Protein AF-A0A9P0I014-F1 (afdb_monomer_lite)

pLDDT: mean 70.45, std 11.8, range [35.38, 85.88]

Structure (mmCIF, N/CA/C/O backbone):
data_AF-A0A9P0I014-F1
#
_entry.id   AF-A0A9P0I014-F1
#
loop_
_atom_site.group_PDB
_atom_site.id
_atom_site.type_symbol
_atom_site.label_atom_id
_atom_site.label_alt_id
_atom_site.label_comp_id
_atom_site.label_asym_id
_atom_site.label_entity_id
_atom_site.label_seq_id
_atom_site.pdbx_PDB_ins_code
_atom_site.Cartn_x
_atom_site.Cartn_y
_atom_site.Cartn_z
_atom_site.occupancy
_atom_site.B_iso_or_equiv
_atom_site.auth_seq_id
_atom_site.auth_comp_id
_atom_site.auth_asym_id
_atom_site.auth_atom_id
_atom_site.pdbx_PDB_model_num
ATOM 1 N N . MET A 1 1 ? 12.725 15.506 -16.282 1.00 35.38 1 MET A N 1
ATOM 2 C CA . MET A 1 1 ? 12.432 15.879 -14.883 1.00 35.38 1 MET A CA 1
ATOM 3 C C . MET A 1 1 ? 13.029 14.811 -13.988 1.00 35.38 1 MET A C 1
ATOM 5 O O . MET A 1 1 ? 12.661 13.653 -14.128 1.00 35.38 1 MET A O 1
ATOM 9 N N . VAL A 1 2 ? 14.024 15.178 -13.181 1.00 42.72 2 VAL A N 1
ATOM 10 C CA . VAL A 1 2 ? 14.720 14.272 -12.259 1.00 42.72 2 VAL A CA 1
ATOM 11 C C . VAL A 1 2 ? 13.994 14.365 -10.922 1.00 42.72 2 VAL A C 1
ATOM 13 O O . VAL A 1 2 ? 14.162 15.351 -10.216 1.00 42.72 2 VAL A O 1
ATOM 16 N N . SER A 1 3 ? 13.144 13.398 -10.588 1.00 44.53 3 SER A N 1
ATOM 17 C CA . SER A 1 3 ? 12.628 13.269 -9.220 1.00 44.53 3 SER A CA 1
ATOM 18 C C . SER A 1 3 ? 13.301 12.070 -8.563 1.00 44.53 3 SER A C 1
ATOM 20 O O . SER A 1 3 ? 12.744 10.980 -8.508 1.00 44.53 3 SER A O 1
ATOM 22 N N . GLY A 1 4 ? 14.544 12.280 -8.132 1.00 46.44 4 GLY A N 1
ATOM 23 C CA . GLY A 1 4 ? 15.275 11.399 -7.220 1.00 46.44 4 GLY A CA 1
ATOM 24 C C . GLY A 1 4 ? 15.288 12.002 -5.817 1.00 46.44 4 GLY A C 1
ATOM 25 O O . GLY A 1 4 ? 16.356 12.237 -5.269 1.00 46.44 4 GLY A O 1
ATOM 26 N N . GLY A 1 5 ? 14.114 12.377 -5.306 1.00 58.22 5 GLY A N 1
ATOM 27 C CA . GLY A 1 5 ? 13.950 12.885 -3.945 1.00 58.22 5 GLY A CA 1
ATOM 28 C C . GLY A 1 5 ? 13.179 11.886 -3.092 1.00 58.22 5 GLY A C 1
ATOM 29 O O . GLY A 1 5 ? 12.377 11.114 -3.626 1.00 58.22 5 GLY A O 1
ATOM 30 N N . ASP A 1 6 ? 13.405 11.928 -1.781 1.00 63.06 6 ASP A N 1
ATOM 31 C CA . ASP A 1 6 ? 12.633 11.155 -0.813 1.00 63.06 6 ASP A CA 1
ATOM 32 C C . ASP A 1 6 ? 11.152 11.518 -0.950 1.00 63.06 6 ASP A C 1
ATOM 34 O O . ASP A 1 6 ? 10.748 12.667 -0.750 1.00 63.06 6 ASP A O 1
ATOM 38 N N . PHE A 1 7 ? 10.328 10.544 -1.327 1.00 65.50 7 PHE A N 1
ATOM 39 C CA . PHE A 1 7 ? 8.888 10.727 -1.416 1.00 65.50 7 PHE A CA 1
ATOM 40 C C . PHE A 1 7 ? 8.221 9.966 -0.276 1.00 65.50 7 PHE A C 1
ATOM 42 O O . PHE A 1 7 ? 8.448 8.775 -0.074 1.00 65.50 7 PHE A O 1
ATOM 49 N N . ARG A 1 8 ? 7.368 10.662 0.477 1.00 72.44 8 ARG A N 1
ATOM 50 C CA . ARG A 1 8 ? 6.567 10.061 1.541 1.00 72.44 8 ARG A CA 1
ATOM 51 C C . ARG A 1 8 ? 5.100 10.144 1.166 1.00 72.44 8 ARG A C 1
ATOM 53 O O . ARG A 1 8 ? 4.568 11.234 0.973 1.00 72.44 8 ARG A O 1
ATO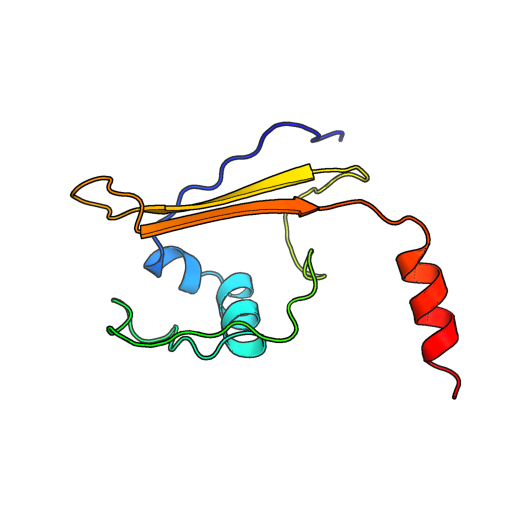M 60 N N . LEU A 1 9 ? 4.442 8.992 1.098 1.00 73.44 9 LEU A N 1
ATOM 61 C CA . LEU A 1 9 ? 3.012 8.906 0.834 1.00 73.44 9 LEU A CA 1
ATOM 62 C C . LEU A 1 9 ? 2.313 8.436 2.109 1.00 73.44 9 LEU A C 1
ATOM 64 O O . LEU A 1 9 ? 2.456 7.289 2.520 1.00 73.44 9 LEU A O 1
ATOM 68 N N . VAL A 1 10 ? 1.585 9.347 2.754 1.00 79.25 10 VAL A N 1
ATOM 69 C CA . VAL A 1 10 ? 0.801 9.052 3.960 1.00 79.25 10 VAL A CA 1
ATOM 70 C C . VAL A 1 10 ? -0.668 9.128 3.600 1.00 79.25 10 VAL A C 1
ATOM 72 O O . VAL A 1 10 ? -1.151 10.151 3.122 1.00 79.25 10 VAL A O 1
ATOM 75 N N . THR A 1 11 ? -1.393 8.043 3.829 1.00 79.62 11 THR A N 1
ATOM 76 C CA . THR A 1 11 ? -2.832 7.998 3.587 1.00 79.62 11 THR A CA 1
ATOM 77 C C . THR A 1 11 ? -3.480 6.957 4.487 1.00 79.62 11 THR A C 1
ATOM 79 O O . THR A 1 11 ? -2.824 6.027 4.960 1.00 79.62 11 THR A O 1
ATOM 82 N N . LYS A 1 12 ? -4.778 7.113 4.745 1.00 83.62 12 LYS A N 1
ATOM 83 C CA . LYS A 1 12 ? -5.528 6.117 5.507 1.00 83.62 12 LYS A CA 1
ATOM 84 C C . LYS A 1 12 ? -5.646 4.851 4.666 1.00 83.62 12 LYS A C 1
ATOM 86 O O . LYS A 1 12 ? -5.976 4.908 3.481 1.00 83.62 12 LYS A O 1
ATOM 91 N N . ALA A 1 13 ? -5.452 3.692 5.290 1.00 78.00 13 ALA A N 1
ATOM 92 C CA . ALA A 1 13 ? -5.485 2.404 4.594 1.00 78.00 13 ALA A CA 1
ATOM 93 C C . ALA A 1 13 ? -6.816 2.145 3.849 1.00 78.00 13 ALA A C 1
ATOM 95 O O . ALA A 1 13 ? -6.833 1.461 2.827 1.00 78.00 13 ALA A O 1
ATOM 96 N N . CYS A 1 14 ? -7.921 2.730 4.323 1.00 79.19 14 CYS A N 1
ATOM 97 C CA . CYS A 1 14 ? -9.233 2.659 3.673 1.00 79.19 14 CYS A CA 1
ATOM 98 C C . CYS A 1 14 ? -9.437 3.656 2.530 1.00 79.19 14 CYS A C 1
ATOM 100 O O . CYS A 1 14 ? -10.304 3.451 1.686 1.00 79.19 14 CYS A O 1
ATOM 102 N N . ASP A 1 15 ? -8.656 4.731 2.485 1.00 82.62 15 ASP A N 1
ATOM 103 C CA . ASP A 1 15 ? -8.660 5.649 1.348 1.00 82.62 15 ASP A CA 1
ATOM 104 C C . ASP A 1 15 ? -7.741 5.130 0.233 1.00 82.62 15 ASP A C 1
ATOM 106 O O . ASP A 1 15 ? -8.048 5.305 -0.944 1.00 82.62 15 ASP A O 1
ATOM 110 N N . CYS A 1 16 ? -6.682 4.386 0.584 1.00 76.94 16 CYS A N 1
ATOM 111 C CA . CYS A 1 16 ? -5.855 3.636 -0.367 1.00 76.94 16 CYS A CA 1
ATOM 112 C C . CYS A 1 16 ? -6.680 2.720 -1.279 1.00 76.94 16 CYS A C 1
ATOM 114 O O . CYS A 1 16 ? -6.514 2.758 -2.495 1.00 76.94 16 CYS A O 1
ATOM 116 N N . SER A 1 17 ? -7.594 1.922 -0.719 1.00 72.81 17 SER A N 1
ATOM 117 C CA . SER A 1 17 ? -8.385 0.956 -1.497 1.00 72.81 17 SER A CA 1
ATOM 118 C C . SER A 1 17 ? -9.385 1.601 -2.463 1.00 72.81 17 SER A C 1
ATOM 120 O O . SER A 1 17 ? -9.875 0.921 -3.361 1.00 72.81 17 SER A O 1
ATOM 122 N N . L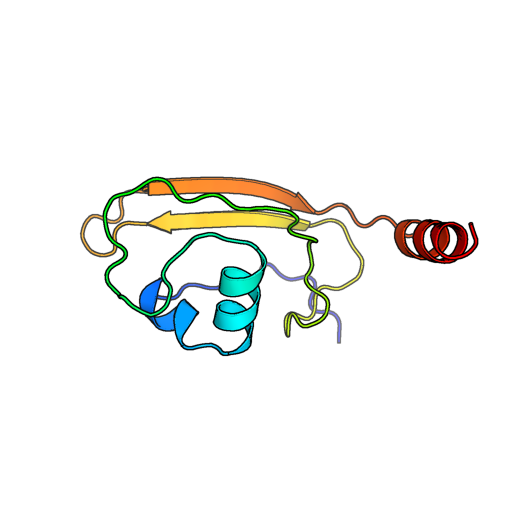YS A 1 18 ? -9.669 2.906 -2.331 1.00 77.88 18 LYS A N 1
ATOM 123 C CA . LYS A 1 18 ? -10.505 3.655 -3.287 1.00 77.88 18 LYS A CA 1
ATOM 124 C C . LYS A 1 18 ? -9.767 3.965 -4.588 1.00 77.88 18 LYS A C 1
ATOM 126 O O . LYS A 1 18 ? -10.406 4.188 -5.614 1.00 77.88 18 LYS A O 1
ATOM 131 N N . SER A 1 19 ? -8.433 3.994 -4.565 1.00 78.06 19 SER A N 1
ATOM 132 C CA . SER A 1 19 ? -7.641 4.149 -5.782 1.00 78.06 19 SER A CA 1
ATOM 133 C C . SER A 1 19 ? -7.790 2.898 -6.636 1.00 78.06 19 SER A C 1
ATOM 135 O O . SER A 1 19 ? -7.425 1.809 -6.200 1.00 78.06 19 SER A O 1
ATOM 137 N N . LYS A 1 20 ? -8.280 3.054 -7.871 1.00 77.88 20 LYS A N 1
ATOM 138 C CA . LYS A 1 20 ? -8.459 1.944 -8.819 1.00 77.88 20 LYS A CA 1
ATOM 139 C C . LYS A 1 20 ? -7.180 1.114 -8.975 1.00 77.88 20 LYS A C 1
ATOM 141 O O . LYS A 1 20 ? -7.240 -0.106 -8.957 1.00 77.88 20 LYS A O 1
ATOM 146 N N . TRP A 1 21 ? -6.021 1.768 -9.067 1.00 74.88 21 TRP A N 1
ATOM 147 C CA . TRP A 1 21 ? -4.734 1.079 -9.188 1.00 74.88 21 TRP A CA 1
ATOM 148 C C . TRP A 1 21 ? -4.408 0.226 -7.952 1.00 74.88 21 TRP A C 1
ATOM 150 O O . TRP A 1 21 ? -4.042 -0.937 -8.103 1.00 74.88 21 TRP A O 1
ATOM 160 N N . ILE A 1 22 ? -4.562 0.777 -6.743 1.00 76.81 22 ILE A N 1
ATOM 161 C CA . ILE A 1 22 ? -4.309 0.037 -5.497 1.00 76.81 22 ILE A CA 1
ATOM 162 C C . ILE A 1 22 ? -5.324 -1.090 -5.353 1.00 76.81 22 ILE A C 1
ATOM 164 O O . ILE A 1 22 ? -4.950 -2.198 -4.988 1.00 76.81 22 ILE A O 1
ATOM 168 N N . HIS A 1 23 ? -6.591 -0.826 -5.671 1.00 78.25 23 HIS A N 1
ATOM 169 C CA . HIS A 1 23 ? -7.646 -1.826 -5.657 1.00 78.25 23 HIS A CA 1
ATOM 170 C C . HIS A 1 23 ? -7.295 -3.016 -6.555 1.00 78.25 23 HIS A C 1
ATOM 172 O O . HIS A 1 23 ? -7.271 -4.150 -6.086 1.00 78.25 23 HIS A O 1
ATOM 178 N N . ASP A 1 24 ? -6.951 -2.756 -7.817 1.00 79.56 24 ASP A N 1
ATOM 179 C CA . ASP A 1 24 ? -6.631 -3.798 -8.792 1.00 79.56 24 ASP A CA 1
ATOM 180 C C . ASP A 1 24 ? -5.334 -4.540 -8.421 1.00 79.56 24 ASP A C 1
ATOM 182 O O . ASP A 1 24 ? -5.265 -5.765 -8.538 1.00 79.56 24 ASP A O 1
ATOM 186 N N . PHE A 1 25 ? -4.318 -3.827 -7.915 1.00 78.44 25 PHE A N 1
ATOM 187 C CA . PHE A 1 25 ? -3.078 -4.423 -7.408 1.00 78.44 25 PHE A CA 1
ATOM 188 C C . PHE A 1 25 ? -3.359 -5.357 -6.230 1.00 78.44 25 PHE A C 1
ATOM 190 O O . PHE A 1 25 ? -3.040 -6.543 -6.270 1.00 78.44 25 PHE A O 1
ATOM 197 N N . MET A 1 26 ? -4.003 -4.841 -5.191 1.00 78.69 26 MET A N 1
ATOM 198 C CA . MET A 1 26 ? -4.259 -5.604 -3.982 1.00 78.69 26 MET A CA 1
ATOM 199 C C . MET A 1 26 ? -5.206 -6.779 -4.269 1.00 78.69 26 MET A C 1
ATOM 201 O O . MET A 1 26 ? -4.999 -7.860 -3.734 1.00 78.69 26 MET A O 1
ATOM 205 N N . GLN A 1 27 ? -6.186 -6.632 -5.166 1.00 80.62 27 GLN A N 1
ATOM 206 C CA . GLN A 1 27 ? -7.062 -7.737 -5.564 1.00 80.62 27 GLN A CA 1
ATOM 207 C C . GLN A 1 27 ? -6.313 -8.836 -6.336 1.00 80.62 27 GLN A C 1
ATOM 209 O O . GLN A 1 27 ? -6.676 -10.005 -6.238 1.00 80.62 27 GLN A O 1
ATOM 214 N N . SER A 1 28 ? -5.285 -8.474 -7.108 1.00 80.31 28 SER A N 1
ATOM 215 C CA . SER A 1 28 ? -4.527 -9.426 -7.932 1.00 80.31 28 SER A CA 1
ATOM 216 C C . SER A 1 28 ? -3.440 -10.162 -7.151 1.00 80.31 28 SER A C 1
ATOM 218 O O . SER A 1 28 ? -3.134 -11.312 -7.456 1.00 80.31 28 SER A O 1
ATOM 220 N N . TYR A 1 29 ? -2.847 -9.497 -6.159 1.00 79.75 29 TYR A N 1
ATOM 221 C CA . TYR A 1 29 ? -1.648 -9.982 -5.472 1.00 79.75 29 TYR A CA 1
ATOM 222 C C . TYR A 1 29 ? -1.864 -10.254 -3.986 1.00 79.75 29 TYR A C 1
ATOM 224 O O . TYR A 1 29 ? -0.916 -10.609 -3.292 1.00 79.75 29 TYR A O 1
ATOM 232 N N . THR A 1 30 ? -3.083 -10.092 -3.467 1.00 77.31 30 THR A N 1
ATOM 233 C CA . THR A 1 30 ? -3.385 -10.333 -2.051 1.00 77.31 30 THR A CA 1
ATOM 234 C C . THR A 1 30 ? -4.738 -10.999 -1.871 1.00 77.31 30 THR A C 1
ATOM 236 O O . THR A 1 30 ? -5.617 -10.912 -2.724 1.00 77.31 30 THR A O 1
ATOM 239 N N . ASN A 1 31 ? -4.935 -11.627 -0.716 1.00 79.81 31 ASN A N 1
ATOM 240 C CA . ASN A 1 31 ? -6.241 -12.120 -0.279 1.00 79.81 31 ASN A CA 1
ATOM 241 C C . ASN A 1 31 ? -7.024 -11.087 0.565 1.00 79.81 31 ASN A C 1
ATOM 243 O O . ASN A 1 31 ? -7.971 -11.459 1.260 1.00 79.81 31 ASN A O 1
ATOM 247 N N . LEU A 1 32 ? -6.638 -9.804 0.549 1.00 75.31 32 LEU A N 1
ATOM 248 C CA . LEU A 1 32 ? -7.336 -8.758 1.297 1.00 75.31 32 LEU A CA 1
ATOM 249 C C . LEU A 1 32 ? -8.722 -8.490 0.702 1.00 75.31 32 LEU A C 1
ATOM 251 O O . LEU A 1 32 ? -8.881 -8.177 -0.477 1.00 75.31 32 LEU A O 1
ATOM 255 N N . THR A 1 33 ? -9.751 -8.522 1.547 1.00 71.44 33 THR A N 1
ATOM 256 C CA . THR A 1 33 ? -11.099 -8.056 1.195 1.00 71.44 33 THR A CA 1
ATOM 257 C C . THR A 1 33 ? -11.170 -6.526 1.195 1.00 71.44 33 THR A C 1
ATOM 259 O O . THR A 1 33 ? -11.674 -5.908 2.128 1.00 71.44 33 THR A O 1
ATOM 262 N N . LEU A 1 34 ? -10.708 -5.904 0.107 1.00 68.12 34 LEU A N 1
ATOM 263 C CA . LEU A 1 34 ? -10.607 -4.440 -0.060 1.00 68.12 34 LEU A CA 1
ATOM 264 C C . LEU A 1 34 ? -11.941 -3.686 -0.028 1.00 68.12 34 LEU A C 1
ATOM 266 O O . LEU A 1 34 ? -11.968 -2.472 0.160 1.00 68.12 34 LEU A O 1
ATOM 270 N N . LYS A 1 35 ? -13.052 -4.408 -0.213 1.00 64.44 35 LYS A N 1
ATOM 271 C CA . LYS A 1 35 ? -14.417 -3.862 -0.234 1.00 64.44 35 LYS A CA 1
ATOM 272 C C . LYS A 1 35 ? -15.004 -3.624 1.159 1.00 64.44 35 LYS A C 1
ATOM 274 O O . LYS A 1 35 ? -16.042 -2.980 1.266 1.00 64.44 35 LYS A O 1
ATOM 279 N N . LYS A 1 36 ? -14.392 -4.173 2.214 1.00 66.81 36 LYS A N 1
ATOM 280 C CA . LYS A 1 36 ? -14.872 -4.050 3.594 1.00 66.81 36 LYS A CA 1
ATOM 281 C C . LYS A 1 36 ? -13.788 -3.404 4.442 1.00 66.81 36 LYS A C 1
ATOM 283 O O . LYS A 1 36 ? -12.861 -4.063 4.896 1.00 66.81 36 LYS A O 1
ATOM 288 N N . CYS A 1 37 ? -13.935 -2.097 4.607 1.00 68.81 37 CYS A N 1
ATOM 289 C CA . CYS A 1 37 ? -13.198 -1.313 5.580 1.00 68.81 37 CYS A CA 1
ATOM 290 C C . CYS A 1 37 ? -14.088 -1.073 6.812 1.00 68.81 37 CYS A C 1
ATOM 292 O O . CYS A 1 37 ? -15.261 -0.745 6.615 1.00 68.81 37 CYS A O 1
ATOM 294 N N . PRO A 1 38 ? -13.573 -1.192 8.051 1.00 73.19 38 PRO A N 1
ATOM 295 C CA . PRO A 1 38 ? -12.210 -1.590 8.424 1.00 73.19 38 PRO A CA 1
ATOM 296 C C . PRO A 1 38 ? -11.902 -3.056 8.074 1.00 73.19 38 PRO A C 1
ATOM 298 O O . PRO A 1 38 ? -12.801 -3.896 8.055 1.00 73.19 38 PRO A O 1
ATOM 301 N N . TYR A 1 39 ? -10.632 -3.352 7.778 1.00 73.94 39 TYR A N 1
ATOM 302 C CA . TYR A 1 39 ? -10.206 -4.714 7.451 1.00 73.94 39 TYR A CA 1
ATOM 303 C C . TYR A 1 39 ? -10.403 -5.625 8.670 1.00 73.94 39 TYR A C 1
ATOM 305 O O . TYR A 1 39 ? -9.935 -5.277 9.757 1.00 73.94 39 TYR A O 1
ATOM 313 N N . PRO A 1 40 ? -11.085 -6.775 8.527 1.00 72.69 40 PRO A N 1
ATOM 314 C CA . PRO A 1 40 ? -11.310 -7.671 9.652 1.00 72.69 40 PRO A CA 1
ATOM 315 C C . PRO A 1 40 ? -9.984 -8.227 10.199 1.00 72.69 40 PRO A C 1
ATOM 317 O O . PRO A 1 40 ? -9.000 -8.327 9.460 1.00 72.69 40 PRO A O 1
ATOM 320 N N . PRO A 1 41 ? -9.928 -8.623 11.480 1.00 71.38 41 PRO A N 1
ATOM 321 C CA . PRO A 1 41 ? -8.777 -9.347 12.002 1.00 71.38 41 PRO A CA 1
ATOM 322 C C . PRO A 1 41 ? -8.626 -10.676 11.251 1.00 71.38 41 PRO A C 1
ATOM 324 O O . PRO A 1 41 ? -9.592 -11.420 11.077 1.00 71.38 41 PRO A O 1
ATOM 327 N N . GLY A 1 42 ? -7.419 -10.977 10.779 1.00 72.12 42 GLY A N 1
ATOM 328 C CA . GLY A 1 42 ? -7.168 -12.169 9.977 1.00 72.12 42 GLY A CA 1
ATOM 329 C C . GLY A 1 42 ? -5.735 -12.248 9.468 1.00 72.12 42 GLY A C 1
ATOM 330 O O . GLY A 1 42 ? -4.923 -11.354 9.700 1.00 72.12 42 GLY A O 1
ATOM 331 N N . ARG A 1 43 ? -5.424 -13.343 8.770 1.00 70.62 43 ARG A N 1
ATOM 332 C CA . ARG A 1 43 ? -4.136 -13.518 8.093 1.00 70.62 43 ARG A CA 1
ATOM 333 C C . ARG A 1 43 ? -4.250 -13.072 6.644 1.00 70.62 43 ARG A C 1
ATOM 335 O O . ARG A 1 43 ? -4.968 -13.684 5.852 1.00 70.62 43 ARG A O 1
ATOM 342 N N . TYR A 1 44 ? 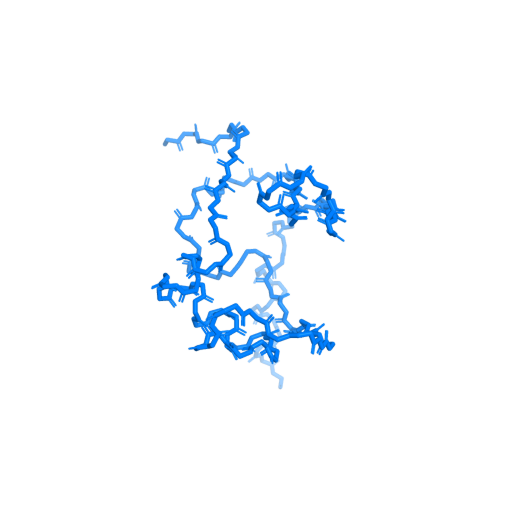-3.496 -12.033 6.318 1.00 72.94 44 TYR A N 1
ATOM 343 C CA . TYR A 1 44 ? -3.362 -11.531 4.962 1.00 72.94 44 TYR A CA 1
ATOM 344 C C . TYR A 1 44 ? -2.039 -11.974 4.374 1.00 72.94 44 TYR A C 1
ATOM 346 O O . TYR A 1 44 ? -1.011 -11.966 5.048 1.00 72.94 44 TYR A O 1
ATOM 354 N N . ALA A 1 45 ? -2.083 -12.376 3.118 1.00 72.44 45 ALA A N 1
ATOM 355 C CA . ALA A 1 45 ? -0.935 -12.871 2.406 1.00 72.44 45 ALA A CA 1
ATOM 356 C C . ALA A 1 45 ? -0.842 -12.187 1.051 1.00 72.44 45 ALA A C 1
ATOM 358 O O . ALA A 1 45 ? -1.844 -11.918 0.383 1.00 72.44 45 ALA A O 1
ATOM 359 N N . TYR A 1 46 ? 0.400 -11.896 0.702 1.00 73.06 46 TYR A N 1
ATOM 360 C CA . TYR A 1 46 ? 0.801 -11.231 -0.517 1.00 73.06 46 TYR A CA 1
ATOM 361 C C . TYR A 1 46 ? 1.529 -12.260 -1.382 1.00 73.06 46 TYR A C 1
ATOM 363 O O . TYR A 1 46 ? 2.391 -12.987 -0.889 1.00 73.06 46 TYR A O 1
ATOM 371 N N . TYR A 1 47 ? 1.184 -12.336 -2.662 1.00 75.38 47 TYR A N 1
ATOM 372 C CA . TYR A 1 47 ? 1.677 -13.357 -3.579 1.00 75.38 47 TYR A CA 1
ATOM 373 C C . TYR A 1 47 ? 2.066 -12.726 -4.910 1.00 75.38 47 TYR A C 1
ATOM 375 O O . TYR A 1 47 ? 1.344 -11.875 -5.418 1.00 75.38 47 TYR A O 1
ATOM 383 N N . ASN A 1 48 ? 3.172 -13.185 -5.502 1.00 67.75 48 ASN A N 1
ATOM 384 C CA . ASN A 1 48 ? 3.589 -12.833 -6.867 1.00 67.75 48 ASN A CA 1
ATOM 385 C C . ASN A 1 48 ? 3.673 -11.319 -7.144 1.00 67.75 48 ASN A C 1
ATOM 387 O O . ASN A 1 48 ? 3.436 -10.881 -8.268 1.00 67.75 48 ASN A O 1
ATOM 391 N N . ILE A 1 49 ? 3.998 -10.515 -6.126 1.00 68.19 49 ILE A N 1
ATOM 392 C CA . ILE A 1 49 ? 4.190 -9.077 -6.305 1.00 68.19 49 ILE A CA 1
ATOM 393 C C . ILE A 1 49 ? 5.451 -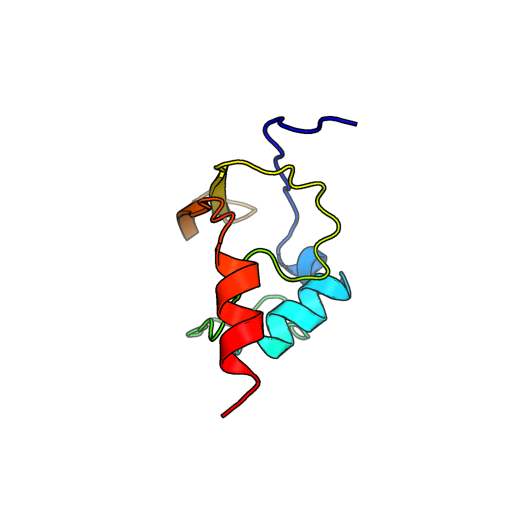8.849 -7.127 1.00 68.19 49 ILE A C 1
ATOM 395 O O . ILE A 1 49 ? 6.555 -9.187 -6.704 1.00 68.19 49 ILE A O 1
ATOM 399 N N . GLU A 1 50 ? 5.291 -8.188 -8.265 1.00 63.25 50 GLU A N 1
ATOM 400 C CA . GLU A 1 50 ? 6.405 -7.622 -9.013 1.00 63.25 50 GLU A CA 1
ATOM 401 C C . GLU A 1 50 ? 6.501 -6.127 -8.715 1.00 63.25 50 GLU A C 1
ATOM 403 O O . GLU A 1 50 ? 5.604 -5.363 -9.079 1.00 63.25 50 GLU A O 1
ATOM 408 N N . LEU A 1 51 ? 7.583 -5.708 -8.052 1.00 63.88 51 LEU A N 1
ATOM 409 C CA . LEU A 1 51 ? 7.889 -4.298 -7.815 1.00 63.88 51 LEU A CA 1
ATOM 410 C C . LEU A 1 51 ? 8.857 -3.759 -8.886 1.00 63.88 51 LEU A C 1
ATOM 412 O O . LEU A 1 51 ? 9.838 -4.434 -9.200 1.00 63.88 51 LEU A O 1
ATOM 416 N N . PRO A 1 52 ? 8.645 -2.537 -9.407 1.00 58.28 52 PRO A N 1
ATOM 417 C CA . PRO A 1 52 ? 7.412 -1.753 -9.327 1.00 58.28 52 PRO A CA 1
ATOM 418 C C . PRO A 1 52 ? 6.321 -2.331 -10.258 1.00 58.28 52 PRO A C 1
ATOM 420 O O . PRO A 1 52 ? 6.625 -2.694 -11.400 1.00 58.28 52 PRO A O 1
ATOM 423 N N . PRO A 1 53 ? 5.039 -2.383 -9.839 1.00 58.94 53 PRO A N 1
ATOM 424 C CA . PRO A 1 53 ? 3.952 -2.717 -10.748 1.00 58.94 53 PRO A CA 1
ATOM 425 C C . PRO A 1 53 ? 3.962 -1.778 -11.956 1.00 58.94 53 PRO A C 1
ATOM 427 O O . PRO A 1 53 ? 4.093 -0.565 -11.807 1.00 58.94 53 PRO A O 1
ATOM 430 N N . LYS A 1 54 ? 3.773 -2.334 -13.158 1.00 57.84 54 LYS A N 1
ATOM 431 C CA . LYS A 1 54 ? 3.909 -1.616 -14.445 1.00 57.84 54 LYS A CA 1
ATOM 432 C C . LYS A 1 54 ? 3.059 -0.340 -14.577 1.00 57.84 54 LYS A C 1
ATOM 434 O O . LYS A 1 54 ? 3.369 0.491 -15.421 1.00 57.84 54 LYS A O 1
ATOM 439 N N . ASN A 1 55 ? 2.021 -0.190 -13.753 1.00 56.19 55 ASN A N 1
ATOM 440 C CA . ASN A 1 55 ? 1.075 0.930 -13.773 1.00 56.19 55 ASN A CA 1
ATOM 441 C C . ASN A 1 55 ? 1.211 1.869 -12.561 1.00 56.19 55 ASN A C 1
ATOM 443 O O . ASN A 1 55 ? 0.276 2.607 -12.257 1.00 56.19 55 ASN A O 1
ATOM 447 N N . ILE A 1 56 ? 2.330 1.828 -11.834 1.00 62.72 56 ILE A N 1
ATOM 448 C CA . ILE A 1 56 ? 2.584 2.783 -10.756 1.00 62.72 56 ILE A CA 1
ATOM 449 C C . ILE A 1 56 ? 2.754 4.194 -11.351 1.00 62.72 56 ILE A C 1
ATOM 451 O O . ILE A 1 56 ? 3.667 4.399 -12.150 1.00 62.72 56 ILE A O 1
ATOM 455 N N . PRO A 1 57 ? 1.941 5.194 -10.949 1.00 58.09 57 PRO A N 1
ATOM 456 C CA . PRO A 1 57 ? 2.090 6.581 -11.398 1.00 58.09 57 PRO A CA 1
ATOM 457 C C . PRO A 1 57 ? 3.221 7.323 -10.661 1.00 58.09 57 PRO A C 1
ATOM 459 O O . PRO A 1 57 ? 3.253 8.551 -10.651 1.00 58.09 57 PRO A O 1
ATOM 462 N N . LEU A 1 58 ? 4.128 6.599 -9.998 1.00 62.28 58 LEU A N 1
ATOM 463 C CA . LEU A 1 58 ? 5.278 7.189 -9.325 1.00 62.28 58 LEU A CA 1
ATOM 464 C C . LEU A 1 58 ? 6.417 7.345 -10.339 1.00 62.28 58 LEU A C 1
ATOM 466 O O . LEU A 1 58 ? 6.803 6.358 -10.974 1.00 62.28 58 LEU A O 1
ATOM 470 N N . PRO A 1 59 ? 6.987 8.550 -10.484 1.00 59.16 59 PRO A N 1
ATOM 471 C CA . PRO A 1 59 ? 8.165 8.782 -11.307 1.00 59.16 59 PRO A CA 1
ATOM 472 C C . PRO A 1 59 ? 9.410 8.210 -10.609 1.00 59.16 59 PRO A C 1
ATOM 474 O O . PRO A 1 59 ? 10.246 8.945 -10.092 1.00 59.16 59 PRO A O 1
ATOM 477 N N . ILE A 1 60 ? 9.526 6.880 -10.570 1.00 66.06 60 ILE A N 1
ATOM 478 C CA . ILE A 1 60 ? 10.717 6.191 -10.068 1.00 66.06 60 ILE A CA 1
ATOM 479 C C . ILE A 1 60 ? 11.778 6.290 -11.166 1.00 66.06 60 ILE A C 1
ATOM 481 O O . ILE A 1 60 ? 11.672 5.641 -12.211 1.00 66.06 60 ILE A O 1
ATOM 485 N N . VAL A 1 61 ? 12.785 7.145 -10.967 1.00 70.44 61 VAL A N 1
ATOM 486 C CA . VAL A 1 61 ? 13.922 7.230 -11.896 1.00 70.44 61 VAL A CA 1
ATOM 487 C C . VAL A 1 61 ? 14.777 5.959 -11.800 1.00 70.44 61 VAL A C 1
ATOM 489 O O . VAL A 1 61 ? 14.639 5.169 -10.872 1.00 70.44 61 VAL A O 1
ATOM 492 N N . LYS A 1 62 ? 15.648 5.691 -12.771 1.00 73.69 62 LYS A N 1
ATOM 493 C CA . LYS A 1 62 ? 16.535 4.518 -12.689 1.00 73.69 62 LYS A CA 1
ATOM 494 C C . LYS A 1 62 ? 17.523 4.710 -11.536 1.00 73.69 62 LYS A C 1
ATOM 496 O O . LYS A 1 62 ? 18.249 5.699 -11.543 1.00 73.69 62 LYS A O 1
ATOM 501 N N . GLY A 1 63 ? 17.551 3.783 -10.586 1.00 75.38 63 GLY A N 1
ATOM 502 C CA . GLY A 1 63 ? 18.423 3.851 -9.416 1.00 75.38 63 GLY A CA 1
ATOM 503 C C . GLY A 1 63 ? 17.994 2.877 -8.325 1.00 75.38 63 GLY A C 1
ATOM 504 O O . GLY A 1 63 ? 16.924 2.276 -8.416 1.00 75.38 63 GLY A O 1
ATOM 505 N N . ASP A 1 64 ? 18.841 2.737 -7.313 1.00 78.62 64 ASP A N 1
ATOM 506 C CA . ASP A 1 64 ? 18.540 1.941 -6.129 1.00 78.62 64 ASP A CA 1
ATOM 507 C C . ASP A 1 64 ? 17.765 2.794 -5.124 1.00 78.62 64 ASP A C 1
ATOM 509 O O . ASP A 1 64 ? 18.138 3.938 -4.860 1.00 78.62 64 ASP A O 1
ATOM 513 N N . TYR A 1 65 ? 16.695 2.235 -4.560 1.00 77.12 65 TYR A N 1
ATOM 514 C CA . TYR A 1 65 ? 15.832 2.935 -3.611 1.00 77.12 65 TYR A CA 1
ATOM 515 C C . TYR A 1 65 ? 15.652 2.138 -2.339 1.00 77.12 65 TYR A C 1
ATOM 517 O O . TYR A 1 65 ? 15.287 0.966 -2.378 1.00 77.12 65 TYR A O 1
ATOM 525 N N . TRP A 1 66 ? 15.808 2.808 -1.206 1.00 79.00 66 TRP A N 1
ATOM 526 C CA . TRP A 1 66 ? 15.289 2.302 0.053 1.00 79.00 66 TRP A CA 1
ATOM 527 C C . TRP A 1 66 ? 13.807 2.633 0.143 1.00 79.00 66 TRP A C 1
ATOM 529 O O . TRP A 1 66 ? 13.413 3.797 0.118 1.00 79.00 66 TRP A O 1
ATOM 539 N N . ILE A 1 67 ? 12.983 1.595 0.212 1.00 77.62 67 ILE A N 1
ATOM 540 C CA . ILE A 1 67 ? 11.546 1.721 0.378 1.00 77.62 67 ILE A CA 1
ATOM 541 C C . ILE A 1 67 ? 11.205 1.297 1.792 1.00 77.62 67 ILE A C 1
ATOM 543 O O . ILE A 1 67 ? 11.435 0.152 2.176 1.00 77.62 67 ILE A O 1
ATOM 547 N N . LYS A 1 68 ? 10.611 2.231 2.528 1.00 81.50 68 LYS A N 1
ATOM 548 C CA . LYS A 1 68 ? 10.051 1.989 3.845 1.00 81.50 68 LYS A CA 1
ATOM 549 C C . LYS A 1 68 ? 8.531 1.996 3.759 1.00 81.50 68 LYS A C 1
ATOM 551 O O . LYS A 1 68 ? 7.931 2.998 3.367 1.00 81.50 68 LYS A O 1
ATOM 556 N N . PHE A 1 69 ? 7.911 0.881 4.123 1.00 79.19 69 PHE A N 1
ATOM 557 C CA . PHE A 1 69 ? 6.467 0.769 4.287 1.00 79.19 69 PHE A CA 1
ATOM 558 C C . PHE A 1 69 ? 6.125 0.655 5.767 1.00 79.19 69 PHE A C 1
ATOM 560 O O . PHE A 1 69 ? 6.580 -0.259 6.446 1.00 79.19 69 PHE A O 1
ATOM 567 N N . GLU A 1 70 ? 5.276 1.558 6.247 1.00 81.00 70 GLU A N 1
ATOM 568 C CA . GLU A 1 70 ? 4.814 1.580 7.634 1.00 81.00 70 GLU A CA 1
ATOM 569 C C . GLU A 1 70 ? 3.283 1.539 7.680 1.00 81.00 70 GLU A C 1
ATOM 571 O O . GLU A 1 70 ? 2.605 2.331 7.021 1.00 81.00 70 GLU A O 1
ATOM 576 N N . PHE A 1 71 ? 2.733 0.645 8.499 1.00 81.31 71 PHE A N 1
ATOM 577 C CA . PHE A 1 71 ? 1.337 0.682 8.924 1.00 81.31 71 PHE A CA 1
ATOM 578 C C . PHE A 1 71 ? 1.278 1.116 10.377 1.00 81.31 71 PHE A C 1
ATOM 580 O O . PHE A 1 71 ? 1.838 0.457 11.247 1.00 81.31 71 PHE A O 1
ATOM 587 N N . ILE A 1 72 ? 0.562 2.206 10.635 1.00 83.00 72 ILE A N 1
ATOM 588 C CA . ILE A 1 72 ? 0.500 2.840 11.948 1.00 83.00 72 ILE A CA 1
ATOM 589 C C . ILE A 1 72 ? -0.963 2.931 12.389 1.00 83.00 72 ILE A C 1
ATOM 591 O O . ILE A 1 72 ? -1.837 3.308 11.598 1.00 83.00 72 ILE A O 1
ATOM 595 N N . VAL A 1 73 ? -1.241 2.620 13.656 1.00 82.06 73 VAL A N 1
ATOM 596 C CA . VAL A 1 73 ? -2.552 2.861 14.273 1.00 82.06 73 VAL A CA 1
ATOM 597 C C . VAL A 1 73 ? -2.827 4.367 14.265 1.00 82.06 73 VAL A C 1
ATOM 599 O O . VAL A 1 73 ? -2.032 5.164 14.760 1.00 82.06 73 VAL A O 1
ATOM 602 N N . THR A 1 74 ? -3.959 4.790 13.696 1.00 79.00 74 THR A N 1
ATOM 603 C CA . THR A 1 74 ? -4.236 6.227 13.500 1.00 79.00 74 THR A CA 1
ATOM 604 C C . THR A 1 74 ? -4.331 6.991 14.823 1.00 79.00 74 THR A C 1
ATOM 606 O O . THR A 1 74 ? -3.842 8.123 14.880 1.00 79.00 74 THR A O 1
ATOM 609 N N . ASP A 1 75 ? -4.890 6.366 15.860 1.00 79.94 75 ASP A N 1
ATOM 610 C CA . ASP A 1 75 ? -5.161 7.001 17.153 1.00 79.94 75 ASP A CA 1
ATOM 611 C C . ASP A 1 75 ? -3.939 6.975 18.084 1.00 79.94 75 ASP A C 1
ATOM 613 O O . ASP A 1 75 ? -3.529 8.026 18.570 1.00 79.94 75 ASP A O 1
ATOM 617 N N . THR A 1 76 ? -3.310 5.809 18.284 1.00 85.88 76 THR A N 1
ATOM 618 C CA . THR A 1 76 ? -2.169 5.645 19.212 1.00 85.88 76 THR A CA 1
ATOM 619 C C . THR A 1 76 ? -0.811 5.965 18.592 1.00 85.88 76 THR A C 1
ATOM 621 O O . THR A 1 76 ? 0.166 6.133 19.313 1.00 85.88 76 THR A O 1
ATOM 624 N N . LYS A 1 77 ? -0.732 6.072 17.258 1.00 82.69 77 LYS A N 1
ATOM 625 C CA . LYS A 1 77 ? 0.521 6.209 16.491 1.00 82.69 77 LYS A CA 1
ATOM 626 C C . LYS A 1 77 ? 1.498 5.041 16.655 1.00 82.69 77 LYS A C 1
ATOM 628 O O . LYS A 1 77 ? 2.659 5.160 16.275 1.00 82.69 77 LYS A O 1
ATOM 633 N N . GLU A 1 78 ? 1.031 3.906 17.159 1.00 83.38 78 GLU A N 1
ATOM 634 C CA . GLU A 1 78 ? 1.845 2.701 17.286 1.00 83.38 78 GLU A CA 1
ATOM 635 C C . GLU A 1 78 ? 2.056 2.049 15.915 1.00 83.38 78 GLU A C 1
ATOM 637 O O . GLU A 1 78 ? 1.113 1.909 15.128 1.00 83.38 78 GLU A O 1
ATOM 642 N N . SER A 1 79 ? 3.298 1.654 15.625 1.00 80.00 79 SER A N 1
ATOM 643 C CA . SER A 1 79 ? 3.625 0.894 14.417 1.00 80.00 79 SER A CA 1
ATOM 644 C C . SER A 1 79 ? 3.095 -0.533 14.553 1.00 80.00 79 SER A C 1
ATOM 646 O O . SER A 1 79 ? 3.400 -1.234 15.515 1.00 80.00 79 SER A O 1
ATOM 648 N N . ILE A 1 80 ? 2.274 -0.950 13.594 1.00 81.69 80 ILE A N 1
ATOM 649 C CA . ILE A 1 80 ? 1.727 -2.307 13.487 1.00 81.69 80 ILE A CA 1
ATOM 650 C C . ILE A 1 80 ? 2.661 -3.163 1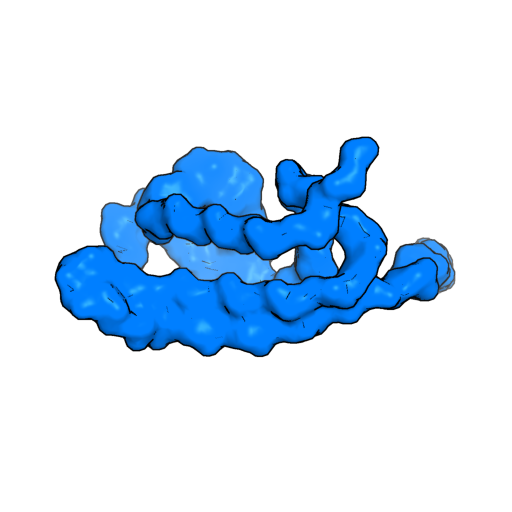2.632 1.00 81.69 80 ILE A C 1
ATOM 652 O O . ILE A 1 80 ? 2.887 -4.335 12.925 1.00 81.69 80 ILE A O 1
ATOM 656 N N . VAL A 1 81 ? 3.167 -2.580 11.542 1.00 79.31 81 VAL A N 1
ATOM 657 C CA . VAL A 1 81 ? 4.047 -3.241 10.579 1.00 79.31 81 VAL A CA 1
ATOM 658 C C . VAL A 1 81 ? 5.033 -2.216 10.043 1.00 79.31 81 VAL A C 1
ATOM 660 O O . VAL A 1 81 ? 4.627 -1.143 9.601 1.00 79.31 81 VAL A O 1
ATOM 663 N N . GLU A 1 82 ? 6.304 -2.592 10.013 1.00 81.94 82 GLU A N 1
ATOM 664 C CA . GLU A 1 82 ? 7.385 -1.849 9.377 1.00 81.94 82 GLU A CA 1
ATOM 665 C C . GLU A 1 82 ? 8.129 -2.803 8.443 1.00 81.94 82 GLU A C 1
ATOM 667 O O . GLU A 1 82 ? 8.510 -3.906 8.838 1.00 81.94 82 GLU A O 1
ATOM 672 N N . VAL A 1 83 ? 8.260 -2.414 7.179 1.00 80.12 83 VAL A N 1
ATOM 673 C CA . VAL A 1 83 ? 8.983 -3.173 6.160 1.00 80.12 83 VAL A CA 1
ATOM 674 C C . VAL A 1 83 ? 9.968 -2.237 5.489 1.00 80.12 83 VAL A C 1
ATOM 676 O O . VAL A 1 83 ? 9.565 -1.333 4.757 1.00 80.12 83 VAL A O 1
ATOM 679 N N . ASP A 1 84 ? 11.250 -2.509 5.694 1.00 82.38 84 ASP A N 1
ATOM 680 C CA . ASP A 1 84 ? 12.335 -1.873 4.962 1.00 82.38 84 ASP A CA 1
ATOM 681 C C . ASP A 1 84 ? 12.806 -2.805 3.847 1.00 82.38 84 ASP A C 1
ATOM 683 O O . ASP A 1 84 ? 13.129 -3.972 4.072 1.00 82.38 84 ASP A O 1
ATOM 687 N N . SER A 1 85 ? 12.836 -2.295 2.620 1.00 79.00 85 SER A N 1
ATOM 688 C CA . SER A 1 85 ? 13.260 -3.055 1.450 1.00 79.00 85 SER A CA 1
ATOM 689 C C . SER A 1 85 ? 14.143 -2.206 0.551 1.00 79.00 85 SER A C 1
ATOM 691 O O . SER A 1 85 ? 13.780 -1.093 0.177 1.00 79.00 85 SER A O 1
ATOM 693 N N . LEU A 1 86 ? 15.269 -2.772 0.119 1.00 80.88 86 LEU A N 1
ATOM 694 C CA . LEU A 1 86 ? 16.075 -2.207 -0.957 1.00 80.88 86 LEU A CA 1
ATOM 695 C C . LEU A 1 86 ? 15.492 -2.645 -2.306 1.00 80.88 86 LEU A C 1
ATOM 697 O O . LEU A 1 86 ? 15.507 -3.826 -2.650 1.00 80.88 86 LEU A O 1
ATOM 701 N N . LEU A 1 87 ? 14.983 -1.694 -3.080 1.00 76.75 87 LEU A N 1
ATOM 702 C CA . LEU A 1 87 ? 14.644 -1.888 -4.482 1.00 76.75 87 LEU A CA 1
ATOM 703 C C . LEU A 1 87 ? 15.890 -1.600 -5.326 1.00 76.75 87 LEU A C 1
ATOM 705 O O . LEU A 1 87 ? 16.177 -0.447 -5.640 1.00 76.75 87 LEU A O 1
ATOM 709 N N . HIS A 1 88 ? 16.626 -2.653 -5.680 1.00 79.00 88 HIS A N 1
ATOM 710 C CA . HIS A 1 88 ? 17.786 -2.559 -6.567 1.00 79.00 88 HIS A CA 1
ATOM 711 C C . HIS A 1 88 ? 17.358 -2.468 -8.038 1.00 79.00 88 HIS A C 1
ATOM 713 O O . HIS A 1 88 ? 16.515 -3.240 -8.507 1.00 79.00 88 HIS A O 1
ATOM 719 N N . TYR A 1 89 ? 17.961 -1.551 -8.789 1.00 76.69 89 TYR A N 1
ATOM 720 C CA . TYR A 1 89 ? 17.738 -1.423 -10.221 1.00 76.69 89 TYR A CA 1
ATOM 721 C C . TYR A 1 89 ? 18.631 -2.391 -11.004 1.00 76.69 89 TYR A C 1
ATOM 723 O O . TYR A 1 89 ? 19.815 -2.139 -11.211 1.00 76.69 89 TYR A O 1
ATOM 731 N N . ASP A 1 90 ? 18.039 -3.472 -11.523 1.00 77.12 90 ASP A N 1
ATOM 732 C CA . ASP A 1 90 ? 18.718 -4.391 -12.444 1.00 77.12 90 ASP A CA 1
ATOM 733 C C . ASP A 1 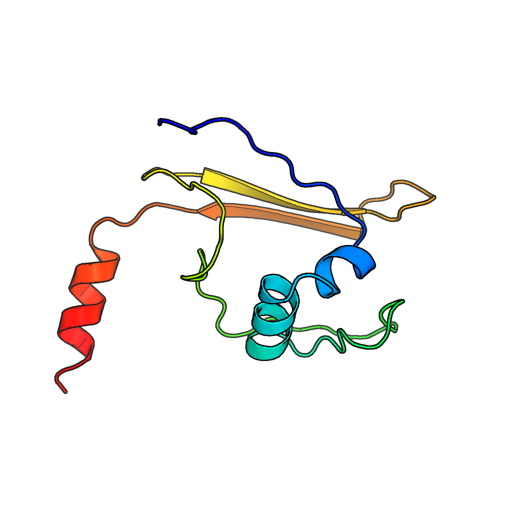90 ? 18.505 -3.956 -13.915 1.00 77.12 90 ASP A C 1
ATOM 735 O O . ASP A 1 90 ? 17.418 -4.162 -14.477 1.00 77.12 90 ASP A O 1
ATOM 739 N N . PRO A 1 91 ? 19.530 -3.407 -14.603 1.00 71.25 91 PRO A N 1
ATOM 740 C CA . PRO A 1 91 ? 19.423 -3.011 -16.008 1.00 71.25 91 PRO A CA 1
ATOM 741 C C . PRO A 1 91 ? 19.237 -4.203 -16.966 1.00 71.25 91 PRO A C 1
ATOM 743 O O . PRO A 1 91 ? 18.846 -4.010 -18.118 1.00 71.25 91 PRO A O 1
ATOM 746 N N . THR A 1 92 ? 19.495 -5.435 -16.515 1.00 71.25 92 THR A N 1
ATOM 747 C CA . THR A 1 92 ? 19.444 -6.669 -17.315 1.00 71.25 92 THR A CA 1
ATOM 748 C C . THR A 1 92 ? 18.138 -7.454 -17.161 1.00 71.25 92 THR A C 1
ATOM 750 O O . THR A 1 92 ? 17.849 -8.330 -17.986 1.00 71.25 92 THR A O 1
ATOM 753 N N . ALA A 1 93 ? 17.302 -7.122 -16.171 1.00 65.62 93 ALA A N 1
ATOM 754 C CA . ALA A 1 93 ? 16.058 -7.840 -15.879 1.00 65.62 93 ALA A CA 1
ATOM 755 C C . ALA A 1 93 ? 15.095 -7.894 -17.083 1.00 65.62 93 ALA A C 1
ATOM 757 O O . ALA A 1 93 ? 14.492 -8.932 -17.375 1.00 65.62 93 ALA A O 1
ATOM 758 N N . ASN A 1 94 ? 15.002 -6.806 -17.856 1.00 57.00 94 ASN A N 1
ATOM 759 C CA . ASN A 1 94 ? 14.161 -6.749 -19.059 1.00 57.00 94 ASN A CA 1
ATOM 760 C C . ASN A 1 94 ? 14.695 -7.623 -20.210 1.00 57.00 94 ASN A C 1
ATOM 762 O O . ASN A 1 94 ? 13.910 -8.201 -20.965 1.00 57.00 94 ASN A O 1
ATOM 766 N N . ALA A 1 95 ? 16.018 -7.780 -20.326 1.00 55.53 95 ALA A N 1
ATOM 767 C CA . ALA A 1 95 ? 16.641 -8.613 -21.355 1.00 55.53 95 ALA A CA 1
ATOM 768 C C . ALA A 1 95 ? 16.441 -10.115 -21.080 1.00 55.53 95 ALA A C 1
ATOM 770 O O . ALA A 1 95 ? 16.193 -10.888 -22.009 1.00 55.53 95 ALA A O 1
ATOM 771 N N . LYS A 1 96 ? 16.473 -10.530 -19.805 1.00 52.72 96 LYS A N 1
ATOM 772 C CA . LYS A 1 96 ? 16.197 -11.918 -19.391 1.00 52.72 96 LYS A CA 1
ATOM 773 C C . LYS A 1 96 ? 14.743 -12.328 -19.669 1.00 52.72 96 LYS A C 1
ATOM 775 O O . LYS A 1 96 ? 14.504 -13.437 -20.138 1.00 52.72 96 LYS A O 1
ATOM 780 N N . ARG A 1 97 ? 13.776 -11.417 -19.485 1.00 52.25 97 ARG A N 1
ATOM 781 C CA . ARG A 1 97 ? 12.348 -11.663 -19.780 1.00 52.25 97 ARG A CA 1
ATOM 782 C C . ARG A 1 97 ? 12.041 -11.907 -21.257 1.00 52.25 97 ARG A C 1
ATOM 784 O O . ARG A 1 97 ? 11.207 -12.749 -21.568 1.00 52.25 97 ARG A O 1
ATOM 791 N N . SER A 1 98 ? 12.718 -11.200 -22.162 1.00 50.16 98 SER A N 1
ATOM 792 C CA . SER A 1 98 ? 12.564 -11.398 -23.613 1.00 50.16 98 SER A CA 1
ATOM 793 C C . SER A 1 98 ? 13.007 -12.800 -24.053 1.00 50.16 98 SER A C 1
ATOM 795 O O . SER A 1 98 ? 12.363 -13.429 -24.891 1.00 50.16 98 SER A O 1
ATOM 797 N N . LYS A 1 99 ? 14.061 -13.336 -23.425 1.00 47.78 99 LYS A N 1
ATOM 798 C CA . LYS A 1 99 ? 14.579 -14.676 -23.731 1.00 47.78 99 LYS A CA 1
ATOM 799 C C . LYS A 1 99 ? 13.743 -15.823 -23.152 1.00 47.78 99 LYS A C 1
ATOM 801 O O . LYS A 1 99 ? 13.801 -16.911 -23.703 1.00 47.78 99 LYS A O 1
ATOM 806 N N . GLY A 1 100 ? 12.948 -15.594 -22.105 1.00 45.91 100 GLY A N 1
ATOM 807 C CA . GLY A 1 100 ? 12.094 -16.625 -21.493 1.00 45.91 100 GLY A CA 1
ATOM 808 C C . GLY A 1 100 ? 10.742 -16.857 -22.181 1.00 45.91 100 GLY A C 1
ATOM 809 O O . GLY A 1 100 ? 10.027 -17.773 -21.802 1.00 45.91 100 GLY A O 1
ATOM 810 N N . LYS A 1 101 ? 10.364 -16.040 -23.176 1.00 43.47 101 LYS A N 1
ATOM 811 C CA . LYS A 1 101 ? 9.079 -16.159 -23.899 1.00 43.47 101 LYS A CA 1
ATOM 812 C C . LYS A 1 101 ? 9.183 -16.931 -25.227 1.00 43.47 101 LYS A C 1
ATOM 814 O O . LYS A 1 101 ? 8.225 -16.964 -25.993 1.00 43.47 101 LYS A O 1
ATOM 819 N N . LYS A 1 102 ? 10.346 -17.527 -25.511 1.00 42.94 102 LYS A N 1
ATOM 820 C CA . LYS A 1 102 ? 10.556 -18.509 -26.583 1.00 42.94 102 LYS A CA 1
ATOM 821 C C . LYS A 1 102 ? 11.052 -19.805 -25.941 1.00 42.94 102 LYS A C 1
ATOM 823 O O . LYS A 1 102 ? 12.237 -19.915 -25.644 1.00 42.94 102 LYS A O 1
ATOM 828 N N . GLY A 1 103 ? 10.131 -20.732 -25.713 1.00 37.47 103 GLY A N 1
ATOM 829 C CA . GLY A 1 103 ? 10.366 -22.048 -25.126 1.00 37.47 103 GLY A CA 1
ATOM 830 C C . GLY A 1 103 ? 9.033 -22.697 -24.841 1.00 37.47 103 GLY A C 1
ATOM 831 O O . GLY A 1 103 ? 8.465 -22.348 -23.787 1.00 37.47 103 GLY A O 1
#

Radius of gyration: 16.26 Å; chains: 1; bounding box: 34×38×46 Å

Foldseek 3Di:
DDPPDDDDDDDDPLVQCVPPVSVVQCVVFKPWPNVDPPTDDDDIDGHDDDPPDPPPPDPDDQAKDWDWDFDADPPPRHTPDIDTDIDGHDPCPVVVVVVVVPD

InterPro domains:
  IPR010512 Protein of unknown function DUF1091 [PF06477] (20-65)
  IPR036846 GM2-AP, lipid-recognition domain superfamily [G3DSA:2.70.220.10] (9-85)

Sequence (103 aa):
MVSGGDFRLVTKACDCSKSKWIHDFMQSYTNLTLKKCPYPPGRYAYYNIELPPKNIPLPIVKGDYWIKFEFIVTDTKESIVEVDSLLHYDPTANAKRSKGKKG

Organism: Spodoptera littoralis (NCBI:txid7109)

Secondary structure (DSSP, 8-state):
----S-------HHHHTTSHHHHHHHHHHB---TTSSSPPSS---B-S--SSPTT--S---SS-EEEEEEEE-TTT--EEEEEEEEE---TTHHHHHHHTT--